Protein AF-A0A9W9WBJ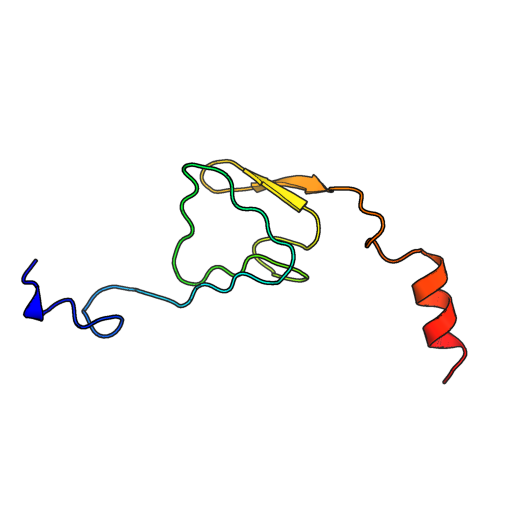9-F1 (afdb_monomer_lite)

Sequence (80 aa):
MDPAKRRGLKGPEAGKEIYIEDDVWIGAGVSILGGVRVGRGSPDVPAFHFVAGNPATVIRRIESAMNPSPDDNANEKSDI

Structure (mmCIF, N/CA/C/O backbone):
data_AF-A0A9W9WBJ9-F1
#
_entry.id   AF-A0A9W9WBJ9-F1
#
loop_
_atom_site.group_PDB
_atom_site.id
_atom_site.type_symbol
_atom_site.label_atom_id
_atom_site.label_alt_id
_atom_site.label_comp_id
_atom_site.label_asym_id
_atom_site.label_entity_id
_atom_site.label_seq_id
_atom_site.pdbx_PDB_ins_code
_atom_site.Cartn_x
_atom_site.Cartn_y
_atom_site.Cartn_z
_atom_site.occupancy
_atom_site.B_iso_or_equiv
_atom_site.auth_seq_id
_atom_site.auth_comp_id
_atom_site.auth_asym_id
_atom_site.auth_atom_id
_atom_site.pdbx_PDB_model_num
ATOM 1 N N . MET A 1 1 ? 16.031 3.318 -22.206 1.00 63.44 1 MET A N 1
ATOM 2 C CA . MET A 1 1 ? 16.272 2.106 -21.392 1.00 63.44 1 MET A CA 1
ATOM 3 C C . MET A 1 1 ? 15.979 0.890 -22.248 1.00 63.44 1 MET A C 1
ATOM 5 O O . MET A 1 1 ? 14.862 0.772 -22.736 1.00 63.44 1 MET A O 1
ATOM 9 N N . ASP A 1 2 ? 16.991 0.057 -22.479 1.00 74.56 2 ASP A N 1
ATOM 10 C CA . ASP A 1 2 ? 16.878 -1.191 -23.242 1.00 74.56 2 ASP A CA 1
ATOM 11 C C . ASP A 1 2 ? 15.931 -2.168 -22.511 1.00 74.56 2 ASP A C 1
ATOM 13 O O . ASP A 1 2 ? 16.174 -2.458 -21.334 1.00 74.56 2 ASP A O 1
ATOM 17 N N . PRO A 1 3 ? 14.854 -2.663 -23.152 1.00 68.19 3 PRO A N 1
ATOM 18 C CA . PRO A 1 3 ? 13.954 -3.653 -22.564 1.00 68.19 3 PRO A CA 1
ATOM 19 C C . PRO A 1 3 ? 14.674 -4.896 -22.023 1.00 68.19 3 PRO A C 1
ATOM 21 O O . PRO A 1 3 ? 14.279 -5.406 -20.978 1.00 68.19 3 PRO A O 1
ATOM 24 N N . ALA A 1 4 ? 15.770 -5.332 -22.656 1.00 69.12 4 ALA A N 1
ATOM 25 C CA . ALA A 1 4 ? 16.553 -6.482 -22.204 1.00 69.12 4 ALA A CA 1
ATOM 26 C C . ALA A 1 4 ? 17.269 -6.236 -20.860 1.00 69.12 4 ALA A C 1
ATOM 28 O O . ALA A 1 4 ? 17.577 -7.184 -20.137 1.00 69.12 4 ALA A O 1
ATOM 29 N N . LYS A 1 5 ? 17.493 -4.968 -20.482 1.00 65.50 5 LYS A N 1
ATOM 30 C CA . LYS A 1 5 ? 18.084 -4.581 -19.187 1.00 65.50 5 LYS A CA 1
ATOM 31 C C . LYS A 1 5 ? 17.063 -4.523 -18.047 1.00 65.50 5 LYS A C 1
ATOM 33 O O . LYS A 1 5 ? 17.460 -4.552 -16.884 1.00 65.50 5 LYS A O 1
ATOM 38 N N . ARG A 1 6 ? 15.759 -4.491 -18.344 1.00 63.81 6 ARG A N 1
ATOM 39 C CA . ARG A 1 6 ? 14.666 -4.439 -17.352 1.00 63.81 6 ARG A CA 1
ATOM 40 C C . ARG A 1 6 ? 14.305 -5.824 -16.800 1.00 63.81 6 ARG A C 1
ATOM 42 O O . ARG A 1 6 ? 13.129 -6.149 -16.692 1.00 63.81 6 ARG A O 1
ATOM 49 N N . ARG A 1 7 ? 15.299 -6.674 -16.514 1.00 62.59 7 ARG A N 1
ATOM 50 C CA . ARG A 1 7 ? 15.139 -8.095 -16.137 1.00 62.59 7 ARG A CA 1
ATOM 51 C C . ARG A 1 7 ? 14.423 -8.267 -14.780 1.00 62.59 7 ARG A C 1
ATOM 53 O O . ARG A 1 7 ? 15.034 -8.685 -13.799 1.00 62.59 7 ARG A O 1
ATOM 60 N N . GLY A 1 8 ? 13.132 -7.946 -14.715 1.00 65.56 8 GLY A N 1
ATOM 61 C CA . GLY A 1 8 ? 12.350 -7.887 -13.480 1.00 65.56 8 GLY A CA 1
ATOM 62 C C . GLY A 1 8 ? 13.033 -7.023 -12.415 1.00 65.56 8 GLY A C 1
ATOM 63 O O . GLY A 1 8 ? 13.604 -5.980 -12.723 1.00 65.56 8 GLY A O 1
ATOM 64 N N . LEU A 1 9 ? 13.056 -7.515 -11.176 1.00 60.03 9 LEU A N 1
ATOM 65 C CA . LEU A 1 9 ? 13.759 -6.898 -10.040 1.00 60.03 9 LEU A CA 1
ATOM 66 C C . LEU A 1 9 ? 15.298 -7.028 -10.103 1.00 60.03 9 LEU A C 1
ATOM 68 O O . LEU A 1 9 ? 15.982 -6.577 -9.194 1.00 60.03 9 LEU A O 1
ATOM 72 N N . LYS A 1 10 ? 15.864 -7.674 -11.138 1.00 59.34 10 LYS A N 1
ATOM 73 C CA . LYS A 1 10 ? 17.318 -7.910 -11.283 1.00 59.34 10 LYS A CA 1
ATOM 74 C C . LYS A 1 10 ? 18.022 -6.893 -12.190 1.00 59.34 10 LYS A C 1
ATOM 76 O O . LYS A 1 10 ? 19.200 -7.069 -12.497 1.00 59.34 10 LYS A O 1
ATOM 81 N N . GLY A 1 11 ? 17.299 -5.889 -12.687 1.00 65.50 11 GLY A N 1
ATOM 82 C CA . GLY A 1 11 ? 17.898 -4.748 -13.382 1.00 65.50 11 GLY A CA 1
ATOM 83 C C . GLY A 1 11 ? 18.606 -3.796 -12.404 1.00 65.50 11 GLY A C 1
ATOM 84 O O . GLY A 1 11 ? 18.511 -3.984 -11.197 1.00 65.50 11 GLY A O 1
ATOM 85 N N . PRO A 1 12 ? 19.264 -2.729 -12.886 1.00 62.78 12 PRO A N 1
ATOM 86 C CA . PRO A 1 12 ? 19.850 -1.678 -12.035 1.00 62.78 12 PRO A CA 1
ATOM 87 C C . PRO A 1 12 ? 18.799 -0.832 -11.281 1.00 62.78 12 PRO A C 1
ATOM 89 O O . PRO A 1 12 ? 19.132 0.166 -10.650 1.00 62.78 12 PRO A O 1
ATOM 92 N N . GLU A 1 13 ? 17.525 -1.200 -11.392 1.00 70.06 13 GLU A N 1
ATOM 93 C CA . GLU A 1 13 ? 16.383 -0.566 -10.749 1.00 70.06 13 GLU A CA 1
ATOM 94 C C . GLU A 1 13 ? 16.408 -0.927 -9.252 1.00 70.06 13 GLU A C 1
ATOM 96 O O . GLU A 1 13 ? 16.521 -2.099 -8.898 1.00 70.06 13 GLU A O 1
ATOM 101 N N . ALA A 1 14 ? 16.261 0.052 -8.357 1.00 70.81 14 ALA A N 1
ATOM 102 C CA . ALA A 1 14 ? 16.213 -0.167 -6.905 1.00 70.81 14 ALA A CA 1
ATOM 103 C C . ALA A 1 14 ? 14.848 -0.719 -6.431 1.00 70.81 14 ALA A C 1
ATOM 105 O O . ALA A 1 14 ? 14.290 -0.264 -5.431 1.00 70.81 14 ALA A O 1
ATOM 106 N N . GLY A 1 15 ? 14.278 -1.667 -7.179 1.00 73.56 15 GLY A N 1
ATOM 107 C CA . GLY A 1 15 ? 12.997 -2.286 -6.861 1.00 73.56 15 GLY A CA 1
ATOM 108 C C . GLY A 1 15 ?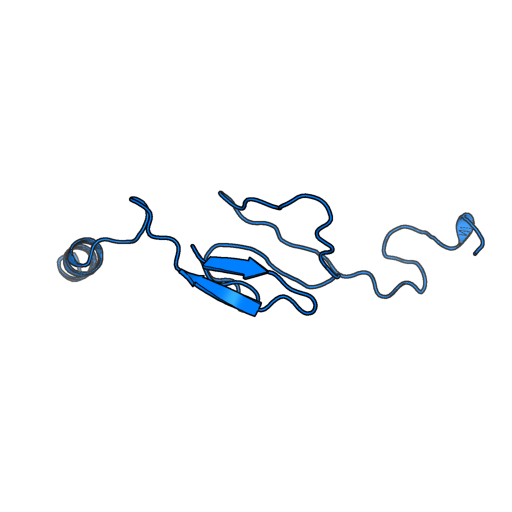 13.086 -3.077 -5.558 1.00 73.56 15 GLY A C 1
ATOM 109 O O . GLY A 1 15 ? 13.942 -3.946 -5.409 1.00 73.56 15 GLY A O 1
ATOM 110 N N . LYS A 1 16 ? 12.189 -2.782 -4.620 1.00 83.31 16 LYS A N 1
ATOM 111 C CA . LYS A 1 16 ? 11.991 -3.539 -3.380 1.00 83.31 16 LYS A CA 1
ATOM 112 C C . LYS A 1 16 ? 10.556 -4.049 -3.334 1.00 83.31 16 LYS A C 1
ATOM 114 O O . LYS A 1 16 ? 9.673 -3.458 -3.954 1.00 83.31 16 LYS A O 1
ATOM 119 N N . GLU A 1 17 ? 10.342 -5.131 -2.599 1.00 85.62 17 GLU A N 1
ATOM 120 C CA . GLU A 1 17 ? 9.021 -5.733 -2.410 1.00 85.62 17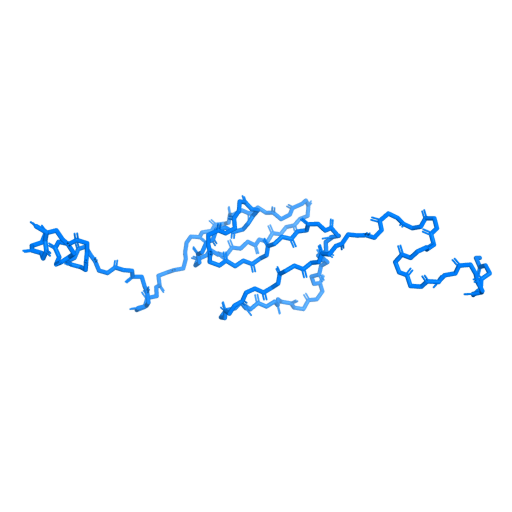 GLU A CA 1
ATOM 121 C C . GLU A 1 17 ? 8.043 -4.748 -1.761 1.00 85.62 17 GLU A C 1
ATOM 123 O O . GLU A 1 17 ? 8.443 -3.868 -0.998 1.00 85.62 17 GLU A O 1
ATOM 128 N N . ILE A 1 18 ? 6.761 -4.896 -2.088 1.00 89.56 18 ILE A N 1
ATOM 129 C CA . ILE A 1 18 ? 5.661 -4.158 -1.470 1.00 89.56 18 ILE A CA 1
ATOM 130 C C . ILE A 1 18 ? 4.731 -5.198 -0.866 1.00 89.56 18 ILE A C 1
ATOM 132 O O . ILE A 1 18 ? 4.345 -6.151 -1.543 1.00 89.56 18 ILE A O 1
ATOM 136 N N . TYR A 1 19 ? 4.371 -4.994 0.394 1.00 89.81 19 TYR A N 1
ATOM 137 C CA . TYR A 1 19 ? 3.477 -5.879 1.128 1.00 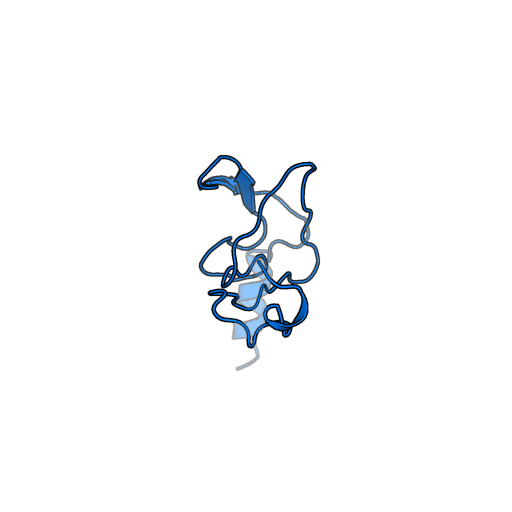89.81 19 TYR A CA 1
ATOM 138 C C . TYR A 1 19 ? 2.166 -5.143 1.383 1.00 89.81 19 TYR A C 1
ATOM 140 O O . TYR A 1 19 ? 2.170 -4.075 1.993 1.00 89.81 19 TYR A O 1
ATOM 148 N N . ILE A 1 20 ? 1.056 -5.691 0.894 1.00 90.25 20 ILE A N 1
ATOM 149 C CA . ILE A 1 20 ? -0.294 -5.186 1.156 1.00 90.25 20 ILE A CA 1
ATOM 150 C C . ILE A 1 20 ? -1.010 -6.294 1.921 1.00 90.25 20 ILE A C 1
ATOM 152 O O . ILE A 1 20 ? -1.206 -7.376 1.374 1.00 90.25 20 ILE A O 1
ATOM 156 N N . GLU A 1 21 ? -1.322 -6.038 3.188 1.00 87.75 21 GLU A N 1
ATOM 157 C CA . GLU A 1 21 ? -2.016 -7.001 4.046 1.00 87.75 21 GLU A CA 1
ATOM 158 C C . GLU A 1 21 ? -3.528 -7.014 3.780 1.00 87.75 21 GLU A C 1
ATOM 160 O O . GLU A 1 21 ? -4.064 -6.212 3.007 1.00 87.75 21 GLU A O 1
ATOM 165 N N . ASP A 1 22 ? -4.217 -7.910 4.481 1.00 85.75 22 ASP A N 1
ATOM 166 C CA . ASP A 1 22 ? -5.666 -8.044 4.427 1.00 85.75 22 ASP A CA 1
ATOM 167 C C . ASP A 1 22 ? -6.396 -6.763 4.865 1.00 85.75 22 ASP A C 1
ATOM 169 O O . ASP A 1 22 ? -5.924 -5.988 5.705 1.00 85.75 22 ASP A O 1
ATOM 173 N N . ASP A 1 23 ? -7.587 -6.569 4.295 1.00 83.62 23 ASP A N 1
ATOM 174 C CA . A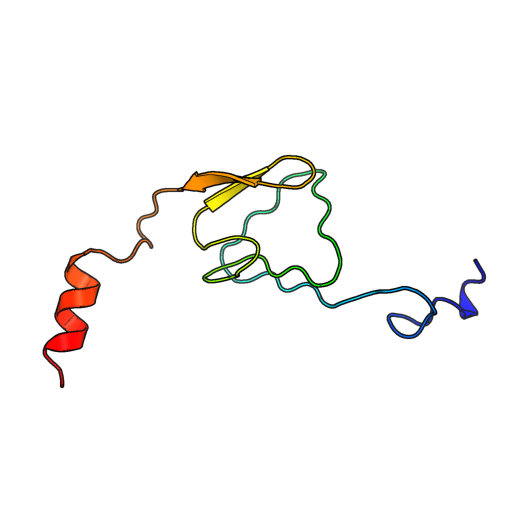SP A 1 23 ? -8.510 -5.469 4.600 1.00 83.62 23 ASP A CA 1
ATOM 175 C C . ASP A 1 23 ? -7.957 -4.050 4.326 1.00 83.62 23 ASP A C 1
ATOM 177 O O . ASP A 1 23 ? -8.413 -3.064 4.912 1.00 83.62 23 ASP A O 1
ATOM 181 N N . VAL A 1 24 ? -6.990 -3.913 3.410 1.00 88.50 24 VAL A N 1
ATOM 182 C CA . VAL A 1 24 ? -6.451 -2.614 2.973 1.00 88.50 24 VAL A CA 1
ATOM 183 C C . VAL A 1 24 ? -7.227 -2.061 1.777 1.00 88.50 24 VAL A C 1
ATOM 185 O O . VAL A 1 24 ? -7.358 -2.708 0.738 1.00 88.50 24 VAL A O 1
ATOM 188 N N . TRP A 1 25 ? -7.670 -0.805 1.879 1.00 89.44 25 TRP A N 1
ATOM 189 C CA . TRP A 1 25 ? -8.241 -0.062 0.754 1.00 89.44 25 TRP A CA 1
ATOM 190 C C . TRP A 1 25 ? -7.245 0.954 0.185 1.00 89.44 25 TRP A C 1
ATOM 192 O O . TRP A 1 25 ? -6.703 1.783 0.916 1.00 89.44 25 TRP A O 1
ATOM 202 N N . ILE A 1 26 ? -7.030 0.913 -1.135 1.00 92.19 26 ILE A N 1
ATOM 203 C CA . ILE A 1 26 ? -6.134 1.820 -1.862 1.00 92.19 26 ILE A CA 1
ATOM 204 C C . ILE A 1 26 ? -6.967 2.734 -2.763 1.00 92.19 26 ILE A C 1
ATOM 206 O O . ILE A 1 26 ? -7.713 2.271 -3.627 1.00 92.19 26 ILE A O 1
ATOM 210 N N . GLY A 1 27 ? -6.833 4.044 -2.554 1.00 91.31 27 GLY A N 1
ATOM 211 C CA . GLY A 1 27 ? -7.513 5.062 -3.353 1.00 91.31 27 GLY A CA 1
ATOM 212 C C . GLY A 1 27 ? -6.963 5.192 -4.779 1.00 91.31 27 GLY A C 1
ATOM 213 O O . GLY A 1 27 ? -5.856 4.756 -5.096 1.00 91.31 27 GLY A O 1
ATOM 214 N N . ALA A 1 28 ? -7.731 5.844 -5.653 1.00 94.50 28 ALA A N 1
ATOM 215 C CA . ALA A 1 28 ? -7.296 6.133 -7.017 1.00 94.50 28 ALA A CA 1
ATOM 216 C C . ALA A 1 28 ? -6.113 7.121 -7.037 1.00 94.50 28 ALA A C 1
ATOM 218 O O . ALA A 1 28 ? -6.100 8.099 -6.292 1.00 94.50 28 ALA A O 1
ATOM 219 N N . GLY A 1 29 ? -5.134 6.881 -7.915 1.00 91.06 29 GLY A N 1
ATOM 220 C CA . GLY A 1 29 ? -3.968 7.761 -8.083 1.00 91.06 29 GLY A CA 1
ATOM 221 C C . GLY A 1 29 ? -2.907 7.656 -6.979 1.00 91.06 29 GLY A C 1
ATOM 222 O O . GLY A 1 29 ? -2.009 8.493 -6.925 1.00 91.06 29 GLY A O 1
ATOM 223 N N . VAL A 1 30 ? -2.993 6.649 -6.105 1.00 93.00 30 VAL A N 1
ATOM 224 C CA . VAL A 1 30 ? -1.987 6.389 -5.067 1.00 93.00 30 VAL A CA 1
ATOM 225 C C . VAL A 1 30 ? -0.719 5.790 -5.681 1.00 93.00 30 VAL A C 1
ATOM 227 O O . VAL A 1 30 ? -0.782 4.868 -6.492 1.00 93.00 30 VAL A O 1
ATOM 230 N N . SER A 1 31 ? 0.437 6.282 -5.231 1.00 92.06 31 SER A N 1
ATOM 231 C CA . SER A 1 31 ? 1.755 5.722 -5.544 1.00 92.06 31 SER A CA 1
ATOM 232 C C . SER A 1 31 ? 2.363 5.094 -4.291 1.00 92.06 31 SER A C 1
ATOM 234 O O . SER A 1 31 ? 2.603 5.797 -3.311 1.00 92.06 31 SER A O 1
ATOM 236 N N . ILE A 1 32 ? 2.642 3.787 -4.330 1.00 90.62 32 ILE A N 1
ATOM 237 C CA . ILE A 1 32 ? 3.340 3.054 -3.261 1.00 90.62 32 ILE A CA 1
ATOM 238 C C . ILE A 1 32 ? 4.755 2.748 -3.746 1.00 90.62 32 ILE A C 1
ATOM 240 O O . ILE A 1 32 ? 4.940 2.141 -4.802 1.00 90.62 32 ILE A O 1
ATOM 244 N N . LEU A 1 33 ? 5.755 3.206 -2.996 1.00 90.06 33 LEU A N 1
ATOM 245 C CA . LEU A 1 33 ? 7.159 3.009 -3.346 1.00 90.06 33 LEU A CA 1
ATOM 246 C C . LEU A 1 33 ? 7.662 1.646 -2.854 1.00 90.06 33 LEU A C 1
ATOM 248 O O . LEU A 1 33 ? 7.121 1.066 -1.915 1.00 90.06 33 LEU A O 1
ATOM 252 N N . GLY A 1 34 ? 8.713 1.133 -3.495 1.00 88.38 34 GLY A N 1
ATOM 253 C CA . GLY A 1 34 ? 9.303 -0.151 -3.124 1.00 88.38 34 GLY A CA 1
ATOM 254 C C . GLY A 1 34 ? 9.816 -0.160 -1.682 1.00 88.38 34 GLY A C 1
ATOM 255 O O . GLY A 1 34 ? 10.499 0.770 -1.251 1.00 88.38 34 GLY A O 1
ATOM 256 N N . GLY A 1 35 ? 9.555 -1.254 -0.968 1.00 87.25 35 GLY A N 1
ATOM 257 C CA . GLY A 1 35 ? 9.966 -1.458 0.421 1.00 87.25 35 GLY A CA 1
ATOM 258 C C . GLY A 1 35 ? 8.918 -1.041 1.449 1.00 87.25 35 GLY A C 1
ATOM 259 O O . GLY A 1 35 ? 9.188 -1.180 2.636 1.00 87.25 35 GLY A O 1
ATOM 260 N N . VAL A 1 36 ? 7.757 -0.547 1.009 1.00 88.69 36 VAL A N 1
ATOM 261 C CA . VAL A 1 36 ? 6.650 -0.163 1.890 1.00 88.69 36 VAL A CA 1
ATOM 262 C C . VAL A 1 36 ? 5.786 -1.378 2.219 1.00 88.69 36 VAL A C 1
ATOM 264 O O . VAL A 1 36 ? 5.443 -2.176 1.339 1.00 88.69 36 VAL A O 1
ATOM 267 N N . ARG A 1 37 ? 5.375 -1.478 3.484 1.00 88.31 37 ARG A N 1
ATOM 268 C CA . ARG A 1 37 ? 4.337 -2.414 3.934 1.00 88.31 37 ARG A CA 1
ATOM 269 C C . ARG A 1 37 ? 3.089 -1.642 4.352 1.00 88.31 37 ARG A C 1
ATOM 271 O O . ARG A 1 37 ? 3.168 -0.738 5.175 1.00 88.31 37 ARG A O 1
ATOM 278 N N . VAL A 1 38 ? 1.924 -1.988 3.820 1.00 86.94 38 VAL A N 1
ATOM 279 C CA . VAL A 1 38 ? 0.638 -1.366 4.164 1.00 86.94 38 VAL A CA 1
ATOM 280 C C . VAL A 1 38 ? -0.231 -2.420 4.830 1.00 86.94 38 VAL A C 1
ATOM 282 O O . VAL A 1 38 ? -0.569 -3.409 4.186 1.00 86.94 38 VAL A O 1
ATOM 285 N N . GLY A 1 39 ? -0.590 -2.239 6.105 1.00 71.88 39 GLY A N 1
ATOM 286 C CA . GLY A 1 39 ? -1.463 -3.205 6.769 1.00 71.88 39 GLY A CA 1
ATOM 287 C C . GLY A 1 39 ? -1.394 -3.275 8.288 1.00 71.88 39 GLY A C 1
ATOM 288 O O . GLY A 1 39 ? -0.847 -2.400 8.962 1.00 71.88 39 GLY A O 1
ATOM 289 N N . ARG A 1 40 ? -1.986 -4.344 8.837 1.00 59.97 40 ARG A N 1
ATOM 290 C CA . ARG A 1 40 ? -2.160 -4.540 10.281 1.00 59.97 40 ARG A CA 1
ATOM 291 C C . ARG A 1 40 ? -0.793 -4.674 10.976 1.00 59.97 40 ARG A C 1
ATOM 293 O O . ARG A 1 40 ? -0.119 -5.685 10.840 1.00 59.97 40 ARG A O 1
ATOM 300 N N . GLY A 1 41 ? -0.375 -3.636 11.707 1.00 53.75 41 GLY A N 1
ATOM 301 C CA . GLY A 1 41 ? 0.901 -3.619 12.438 1.00 53.75 41 GLY A CA 1
ATOM 302 C C . GLY A 1 41 ? 2.134 -3.253 11.601 1.00 53.75 41 GLY A C 1
ATOM 303 O O . GLY A 1 41 ? 3.251 -3.533 12.030 1.00 53.75 41 GLY A O 1
ATOM 304 N N . SER A 1 42 ? 1.965 -2.629 10.428 1.00 55.22 42 SER A N 1
ATOM 305 C CA . SER A 1 42 ? 3.106 -2.086 9.682 1.00 55.22 42 SER A CA 1
ATOM 306 C C . SER A 1 42 ? 3.722 -0.868 10.397 1.00 55.22 42 SER A C 1
ATOM 308 O O . SER A 1 42 ? 2.972 -0.030 10.908 1.00 55.22 42 SER A O 1
ATOM 310 N N . PRO A 1 43 ? 5.065 -0.727 10.406 1.00 56.72 43 PRO A N 1
ATOM 311 C CA . PRO A 1 43 ? 5.726 0.488 10.877 1.00 56.72 43 PRO A CA 1
ATOM 312 C C . PRO A 1 43 ? 5.429 1.708 9.988 1.00 56.72 43 PRO A C 1
ATOM 314 O O . PRO A 1 43 ? 5.459 2.830 10.487 1.00 56.72 43 PRO A O 1
ATOM 317 N N . ASP A 1 44 ? 5.121 1.498 8.701 1.00 69.31 44 ASP A N 1
ATOM 318 C CA . ASP A 1 44 ? 4.912 2.577 7.726 1.00 69.31 44 ASP A CA 1
ATOM 319 C C . ASP A 1 44 ? 3.470 3.108 7.741 1.00 69.31 44 ASP A C 1
ATOM 321 O O . ASP A 1 44 ? 3.238 4.314 7.657 1.00 69.31 44 ASP A O 1
ATOM 325 N N . VAL A 1 45 ? 2.484 2.207 7.845 1.00 78.94 45 VAL A N 1
ATOM 326 C CA . VAL A 1 45 ? 1.052 2.542 7.909 1.00 78.94 45 VAL A CA 1
ATOM 327 C C . VAL A 1 45 ? 0.385 1.675 8.978 1.00 78.94 45 VAL A C 1
ATOM 329 O O . VAL A 1 45 ? 0.152 0.491 8.731 1.00 78.94 45 VAL A O 1
ATOM 332 N N . PRO A 1 46 ? 0.047 2.232 10.153 1.00 77.44 46 PRO A N 1
ATOM 333 C CA . PRO A 1 46 ? -0.553 1.455 11.229 1.00 77.44 46 PRO A CA 1
ATOM 334 C C . PRO A 1 46 ? -1.938 0.898 10.865 1.00 77.44 46 PRO A C 1
ATOM 336 O O . PRO A 1 46 ? -2.673 1.462 10.051 1.00 77.44 46 PRO A O 1
ATOM 339 N N . ALA A 1 47 ? -2.328 -0.186 11.541 1.00 80.81 47 ALA A N 1
ATOM 340 C CA . ALA A 1 47 ? -3.632 -0.828 11.370 1.00 80.81 47 ALA A CA 1
ATOM 341 C C . ALA A 1 47 ? -4.789 0.166 11.556 1.00 80.81 47 ALA A C 1
ATOM 343 O O . ALA A 1 47 ? -4.757 0.966 12.490 1.00 80.81 47 ALA A O 1
ATOM 344 N N . PHE A 1 48 ? -5.827 0.077 10.719 1.00 84.81 48 PHE A N 1
ATOM 345 C CA . PHE A 1 48 ? -7.044 0.894 10.832 1.00 84.81 48 PHE A CA 1
ATOM 346 C C . PHE A 1 48 ? -6.788 2.411 10.813 1.00 84.81 48 PHE A C 1
ATOM 348 O O . PHE A 1 48 ? -7.468 3.167 11.504 1.00 84.81 48 PHE A O 1
ATOM 355 N N . HIS A 1 49 ? -5.812 2.881 10.036 1.00 88.69 49 HIS A N 1
ATOM 356 C CA . HIS A 1 49 ? -5.564 4.311 9.851 1.00 88.69 49 HIS A CA 1
ATOM 357 C C . HIS A 1 49 ? -5.861 4.763 8.427 1.00 88.69 49 HIS A C 1
ATOM 359 O O . HIS A 1 49 ? -5.609 4.059 7.453 1.00 88.69 49 HIS A O 1
ATOM 365 N N . PHE A 1 50 ? -6.380 5.984 8.324 1.00 89.69 50 PHE A N 1
ATOM 366 C CA . PHE A 1 50 ? -6.490 6.705 7.069 1.00 89.69 50 PHE A CA 1
ATOM 367 C C . PHE A 1 50 ? -5.232 7.555 6.872 1.00 89.69 50 PHE A C 1
ATOM 369 O O . PHE A 1 50 ? -4.948 8.448 7.679 1.00 89.69 50 PHE A O 1
ATOM 376 N N . VAL A 1 51 ? -4.493 7.273 5.799 1.00 90.75 51 VAL A N 1
ATOM 377 C CA . VAL A 1 51 ? -3.297 8.015 5.381 1.00 90.75 51 VAL A CA 1
ATOM 378 C C . VAL A 1 51 ? -3.536 8.682 4.029 1.00 90.75 51 VAL A C 1
ATOM 380 O O . VAL A 1 51 ? -4.184 8.100 3.160 1.00 90.75 51 VAL A O 1
ATOM 383 N N . ALA A 1 52 ? -3.012 9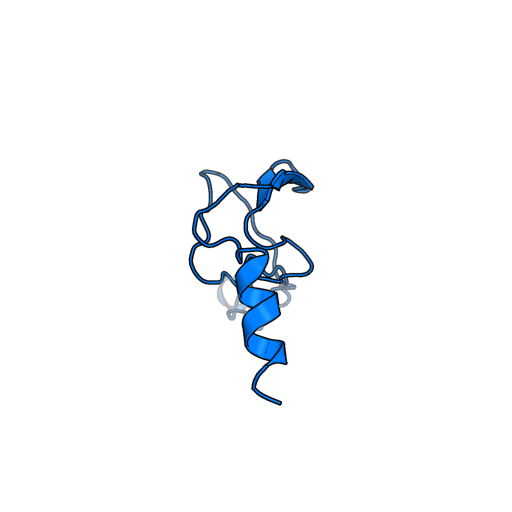.891 3.832 1.00 89.75 52 ALA A N 1
ATOM 384 C CA . ALA A 1 52 ? -2.980 10.538 2.519 1.00 89.75 52 ALA A CA 1
ATOM 385 C C . ALA A 1 52 ? -1.879 11.608 2.453 1.00 89.75 52 ALA A C 1
ATOM 387 O O . ALA A 1 52 ? -1.237 11.916 3.455 1.00 89.75 52 ALA A O 1
ATOM 388 N N . GLY A 1 53 ? -1.674 12.181 1.265 1.00 87.62 53 GLY A N 1
ATOM 389 C CA . GLY A 1 53 ? -0.644 13.189 1.004 1.00 87.62 53 GLY A CA 1
ATOM 390 C C . GLY A 1 53 ? 0.574 12.630 0.268 1.00 87.62 53 GLY A C 1
ATOM 391 O O . GLY A 1 53 ? 0.633 11.447 -0.063 1.00 87.62 53 GLY A O 1
ATOM 392 N N . ASN A 1 54 ? 1.537 13.504 -0.020 1.00 90.88 54 ASN A N 1
ATOM 393 C CA . ASN A 1 54 ? 2.812 13.147 -0.636 1.00 90.88 54 ASN A CA 1
ATOM 394 C C . ASN A 1 54 ? 3.956 13.937 0.040 1.00 90.88 54 ASN A C 1
ATOM 396 O O . ASN A 1 54 ? 4.082 15.133 -0.238 1.00 90.88 54 ASN A O 1
ATOM 400 N N . PRO A 1 55 ? 4.769 13.307 0.913 1.00 88.94 55 PRO A N 1
ATOM 401 C CA . PRO A 1 55 ? 4.656 11.915 1.363 1.00 88.94 55 PRO A CA 1
ATOM 402 C C . PRO A 1 55 ? 3.383 11.682 2.192 1.00 88.94 55 PRO A C 1
ATOM 404 O O . PRO A 1 55 ? 2.865 12.606 2.818 1.00 88.94 55 PRO A O 1
ATOM 407 N N . ALA A 1 56 ? 2.858 10.456 2.168 1.00 90.62 56 ALA A N 1
ATOM 408 C CA . ALA A 1 56 ? 1.642 10.116 2.901 1.00 90.62 56 ALA A CA 1
ATOM 409 C C . ALA A 1 56 ? 1.875 10.187 4.417 1.00 90.62 56 ALA A C 1
ATOM 411 O O . ALA A 1 56 ? 2.879 9.684 4.920 1.00 90.62 56 ALA A O 1
ATOM 412 N N . THR A 1 57 ? 0.932 10.785 5.145 1.00 89.44 57 THR A N 1
ATOM 413 C CA . THR A 1 57 ? 0.953 10.863 6.611 1.00 89.44 57 THR A CA 1
ATOM 414 C C . THR A 1 57 ? -0.376 10.402 7.196 1.00 89.44 57 THR A C 1
ATOM 416 O O . THR A 1 57 ? -1.410 10.392 6.522 1.00 89.44 57 THR A O 1
ATOM 419 N N . VAL A 1 58 ? -0.351 9.986 8.463 1.00 90.38 58 VAL A N 1
ATOM 420 C CA . VAL A 1 58 ? -1.560 9.606 9.200 1.00 90.38 58 VAL A CA 1
ATOM 421 C C . VAL A 1 58 ? -2.436 10.834 9.411 1.00 90.38 58 VAL A C 1
ATOM 423 O O . VAL A 1 58 ? -2.017 11.802 10.039 1.00 90.38 58 VAL A O 1
ATOM 426 N N . ILE A 1 59 ? -3.669 10.769 8.911 1.00 92.31 59 ILE A N 1
ATOM 427 C CA . ILE A 1 59 ? -4.673 11.822 9.091 1.00 92.31 59 ILE A CA 1
ATOM 428 C C . ILE A 1 59 ? -5.549 11.506 10.298 1.00 92.31 59 ILE A C 1
ATOM 430 O O . ILE A 1 59 ? -5.797 12.372 11.132 1.00 92.31 59 ILE A O 1
ATOM 434 N N . ARG A 1 60 ? -6.046 10.267 10.387 1.00 88.62 60 ARG A N 1
ATOM 435 C CA . ARG A 1 60 ? -6.876 9.820 11.511 1.00 88.62 60 ARG A CA 1
ATOM 436 C C . ARG A 1 60 ? -6.923 8.304 11.628 1.00 88.62 60 ARG A C 1
ATOM 438 O O . ARG A 1 60 ? -6.713 7.590 10.647 1.00 88.62 60 ARG A O 1
ATOM 445 N N . ARG A 1 61 ? -7.314 7.828 12.806 1.00 89.06 61 ARG A N 1
ATOM 446 C CA . ARG A 1 61 ? -7.759 6.449 13.007 1.00 89.06 61 ARG A CA 1
ATOM 447 C C . ARG A 1 61 ? -9.162 6.247 12.421 1.00 89.06 61 ARG A C 1
ATOM 449 O O . ARG A 1 61 ? -9.982 7.170 12.370 1.00 89.06 61 ARG A O 1
ATOM 456 N N . ILE A 1 62 ? -9.419 5.045 11.931 1.00 86.38 62 ILE A N 1
ATOM 457 C CA . ILE A 1 62 ? -10.730 4.561 11.516 1.00 86.38 62 ILE A CA 1
ATOM 458 C C . ILE A 1 62 ? -11.245 3.669 12.643 1.00 86.38 62 ILE A C 1
ATOM 460 O O . ILE A 1 62 ? -10.620 2.669 12.992 1.00 86.38 62 ILE A O 1
ATOM 464 N N . GLU A 1 63 ? -12.384 4.045 13.217 1.00 84.88 63 GLU A N 1
ATOM 465 C CA . GLU A 1 63 ? -13.101 3.166 14.132 1.00 84.88 63 GLU A CA 1
ATOM 466 C C . GLU A 1 63 ? -13.747 2.034 13.336 1.00 84.88 63 GLU A C 1
ATOM 468 O O . GLU A 1 63 ? -14.423 2.270 12.333 1.00 84.88 63 GLU A O 1
ATOM 473 N N . SER A 1 64 ? -13.500 0.804 13.768 1.00 79.88 64 SER A N 1
ATOM 474 C CA . SER A 1 64 ? -14.019 -0.407 13.143 1.00 79.88 64 SER A CA 1
ATOM 475 C C . SER A 1 64 ? -14.500 -1.357 14.228 1.00 79.88 64 SER A C 1
ATOM 477 O O . SER A 1 64 ? -13.903 -1.420 15.298 1.00 79.88 64 SER A O 1
ATOM 479 N N . ALA A 1 65 ? -15.529 -2.150 13.929 1.00 77.25 65 ALA A N 1
ATOM 480 C CA . ALA A 1 65 ? -15.950 -3.258 14.787 1.00 77.25 65 ALA A CA 1
ATOM 481 C C . ALA A 1 65 ? -14.861 -4.342 14.943 1.00 77.25 65 ALA A C 1
ATOM 483 O O . ALA A 1 65 ? -14.973 -5.195 15.812 1.00 77.25 65 ALA A O 1
ATOM 484 N N . MET A 1 66 ? -13.813 -4.307 14.109 1.00 72.56 66 MET A N 1
ATOM 485 C CA . MET A 1 66 ? -12.618 -5.149 14.233 1.00 72.56 66 MET A CA 1
ATOM 486 C C . MET A 1 66 ? -11.548 -4.566 15.168 1.00 72.56 66 MET A C 1
ATOM 488 O O . MET A 1 66 ? -10.495 -5.183 15.338 1.00 72.56 66 MET A O 1
ATOM 492 N N . ASN A 1 67 ? -11.756 -3.370 15.732 1.00 69.75 67 ASN A N 1
ATOM 493 C CA . ASN A 1 67 ? -10.880 -2.890 16.795 1.00 69.75 67 ASN A CA 1
ATOM 494 C C . ASN A 1 67 ? -11.026 -3.846 17.987 1.00 69.75 67 ASN A C 1
ATOM 496 O O . ASN A 1 67 ? -12.164 -4.134 18.360 1.00 69.75 67 ASN A O 1
ATOM 500 N N . PRO A 1 68 ? -9.917 -4.323 18.583 1.00 64.88 68 PRO A N 1
ATOM 501 C CA . PRO A 1 68 ? -10.003 -5.166 19.764 1.00 64.88 68 PRO A CA 1
ATOM 502 C C . PRO A 1 68 ? -10.780 -4.404 20.832 1.00 64.88 68 PRO A C 1
ATOM 504 O O . PRO A 1 68 ? -10.465 -3.242 21.127 1.00 64.88 68 PRO A O 1
ATOM 507 N N . SER A 1 69 ? -11.820 -5.037 21.367 1.00 61.81 69 SER A N 1
ATOM 508 C CA . SER A 1 69 ? -12.529 -4.479 22.503 1.00 61.81 69 SER A CA 1
ATOM 509 C C . SER A 1 69 ? -11.542 -4.397 23.680 1.00 61.81 69 SER A C 1
ATOM 511 O O . SER A 1 69 ? -10.617 -5.214 23.778 1.00 61.81 69 SER A O 1
ATOM 513 N N . PRO A 1 70 ? -11.673 -3.415 24.587 1.00 62.28 70 PRO A N 1
ATOM 514 C CA . PRO A 1 70 ? -10.883 -3.405 25.818 1.00 62.28 70 PRO A CA 1
ATOM 515 C C . PRO A 1 70 ? -10.984 -4.735 26.586 1.00 62.28 70 PRO A C 1
ATOM 517 O O . PRO A 1 70 ? -10.026 -5.129 27.249 1.00 62.28 70 PRO A O 1
ATOM 520 N N . ASP A 1 71 ? -12.106 -5.441 26.424 1.00 60.25 71 ASP A N 1
ATOM 521 C CA . ASP A 1 71 ? -12.430 -6.696 27.094 1.00 60.25 71 ASP A CA 1
ATOM 522 C C . ASP A 1 71 ? -11.728 -7.914 26.455 1.00 60.25 71 ASP A C 1
ATOM 524 O O . ASP A 1 71 ? -11.436 -8.886 27.154 1.00 60.25 71 ASP A O 1
ATOM 528 N N . ASP A 1 72 ? -11.344 -7.846 25.173 1.00 59.44 72 ASP A N 1
ATOM 529 C CA . ASP A 1 72 ? -10.635 -8.936 24.477 1.00 59.44 72 ASP A CA 1
ATOM 530 C C . ASP A 1 72 ? -9.230 -9.163 25.068 1.00 59.44 72 ASP A C 1
ATOM 532 O O . ASP A 1 72 ? -8.763 -10.295 25.168 1.00 59.44 72 ASP A O 1
ATOM 536 N N . ASN A 1 73 ? -8.575 -8.098 25.549 1.00 54.94 73 ASN A N 1
ATOM 537 C CA . ASN A 1 73 ? -7.257 -8.178 26.196 1.00 54.94 73 ASN A CA 1
ATOM 538 C C . ASN A 1 73 ? -7.322 -8.678 27.653 1.00 54.94 73 ASN A C 1
ATOM 540 O O . ASN A 1 73 ? -6.289 -9.008 28.240 1.00 54.94 73 ASN A O 1
ATOM 544 N N . ALA A 1 74 ? -8.510 -8.691 28.268 1.00 54.50 74 ALA A N 1
ATOM 545 C CA . ALA A 1 74 ? -8.702 -9.191 29.628 1.00 54.50 74 ALA A CA 1
ATOM 546 C C . ALA A 1 74 ? -8.870 -10.719 29.653 1.00 54.50 74 ALA A C 1
ATOM 548 O O . ALA A 1 74 ? -8.448 -11.360 30.614 1.00 54.50 74 ALA A O 1
ATOM 549 N N . ASN A 1 75 ? -9.427 -11.295 28.583 1.00 52.06 75 ASN A N 1
ATOM 550 C CA . ASN A 1 75 ? -9.729 -12.723 28.495 1.00 52.06 75 ASN A CA 1
ATOM 551 C C . ASN A 1 75 ? -8.503 -13.591 28.135 1.00 52.06 75 ASN A C 1
ATOM 553 O O . ASN A 1 75 ? -8.471 -14.768 28.462 1.00 52.06 75 ASN A O 1
ATOM 557 N N . GLU A 1 76 ? -7.451 -13.022 27.532 1.00 54.12 76 GLU A N 1
ATOM 558 C CA . GLU A 1 76 ? -6.189 -13.752 27.289 1.00 54.12 76 GLU A CA 1
ATOM 559 C C . GLU A 1 76 ? -5.327 -13.916 28.555 1.00 54.12 76 GLU A C 1
ATOM 561 O O . GLU A 1 76 ? -4.463 -14.789 28.609 1.00 54.12 76 GLU A O 1
ATOM 566 N N . LYS A 1 77 ? -5.544 -13.095 29.594 1.00 54.25 77 LYS A N 1
ATOM 567 C CA . LYS A 1 77 ? -4.782 -13.176 30.854 1.00 54.25 77 LYS A CA 1
ATOM 568 C C . LYS A 1 77 ? -5.362 -14.139 31.891 1.00 54.25 77 LYS A C 1
ATOM 570 O O . LYS A 1 77 ? -4.692 -14.372 32.893 1.00 54.25 77 LYS A O 1
ATOM 575 N N . SER A 1 78 ? -6.572 -14.660 31.698 1.00 53.19 78 SER A N 1
ATOM 576 C CA . SER A 1 78 ? -7.183 -15.632 32.619 1.00 53.19 78 SER A CA 1
ATOM 577 C C . SER A 1 78 ? -6.825 -17.086 32.313 1.00 53.19 78 SER A C 1
ATOM 579 O O . SER A 1 78 ? -7.017 -17.936 33.178 1.00 53.19 78 SER A O 1
ATOM 581 N N . ASP A 1 79 ? -6.284 -17.357 31.122 1.00 55.84 79 ASP A N 1
ATOM 582 C CA . ASP A 1 79 ? -5.967 -18.708 30.641 1.00 55.84 79 ASP A CA 1
ATOM 583 C C . ASP A 1 79 ? -4.471 -19.083 30.790 1.00 55.84 79 ASP A C 1
ATOM 585 O O . ASP A 1 79 ? -4.016 -20.065 30.197 1.00 55.84 79 ASP A O 1
ATOM 589 N N . ILE A 1 80 ? -3.700 -18.328 31.593 1.00 54.19 80 ILE A N 1
ATOM 590 C CA . ILE A 1 80 ? -2.309 -18.638 31.995 1.00 54.19 80 ILE A CA 1
ATOM 591 C C . ILE A 1 80 ? -2.212 -18.778 33.514 1.00 54.19 80 ILE A C 1
ATOM 593 O O . ILE A 1 80 ? -2.651 -17.842 34.219 1.00 54.19 80 ILE A O 1
#

pLDDT: mean 76.39, std 13.74, range [52.06, 94.5]

Foldseek 3Di:
DDPVQPPDCPHVDPAADEAEDPPDDDDPPDDDGHPYYEEDPGPRHHHQFDWDDVVIDTPDGHDDPPPDDPVNVVVVVVVD

InterPro domains:
  IPR011004 Trimeric LpxA-like superfamily [SSF51161] (12-63)
  IPR051159 Hexapeptide-repeat containing acetyltransferases [PTHR23416] (4-67)

Organism: NCBI:txid1131564

Secondary structure (DSSP, 8-state):
--GGG--GGGSSS-----EE-TT----TT----TT-EESTT-SSB-TTEEEEETTEEEEEEPP-TTSPPTTHHHHTTS--

Radius of gyration: 18.25 Å; chains: 1; bounding box: 36×32×56 Å